Protein AF-A0A8S1V7B4-F1 (afdb_monomer_lite)

pLDDT: mean 82.55, std 15.65, range [43.16, 98.12]

Foldseek 3Di:
DDVVVVVVVVVVVVVVVVVVPDDDPVVVVVVVLCVVLVDDDPDPVLVVLLSVQLVVLVVVQVVVQVPPDPDGDDDDPCSSPDPVRCCVPPVVVVVVVVVVVVVVVVVVVVVVVVVVVVVLQQDWDQDPVRDTHGPPDDDPVVVVVVVVVD

Radius of gyration: 36.02 Å; chains: 1; boundi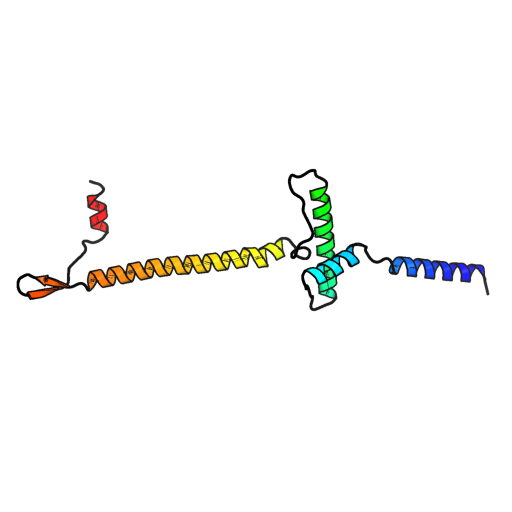ng box: 77×27×110 Å

Structure (mmCIF, N/CA/C/O backbone):
data_AF-A0A8S1V7B4-F1
#
_entry.id   AF-A0A8S1V7B4-F1
#
loop_
_atom_site.group_PDB
_atom_site.id
_atom_site.type_symbol
_atom_site.label_atom_id
_atom_site.label_alt_id
_atom_site.label_comp_id
_atom_site.label_asym_id
_atom_site.label_entity_id
_atom_site.label_seq_id
_atom_site.pdbx_PDB_ins_code
_atom_site.Cartn_x
_atom_site.Cartn_y
_atom_site.Cartn_z
_atom_site.occupancy
_atom_site.B_iso_or_equiv
_atom_site.auth_seq_id
_atom_site.auth_comp_id
_atom_site.auth_asym_id
_atom_site.auth_atom_id
_atom_site.pdbx_PDB_model_num
ATOM 1 N N . MET A 1 1 ? -21.877 12.103 51.004 1.00 59.62 1 MET A N 1
ATOM 2 C CA . MET A 1 1 ? -21.288 11.670 49.717 1.00 59.62 1 MET A CA 1
ATOM 3 C C . MET A 1 1 ? -22.420 11.271 48.774 1.00 59.62 1 MET A C 1
ATOM 5 O O . MET A 1 1 ? -23.244 10.448 49.157 1.00 59.62 1 MET A O 1
ATOM 9 N N . ASN A 1 2 ? -22.549 11.936 47.622 1.00 84.12 2 ASN A N 1
ATOM 10 C CA . ASN A 1 2 ? -23.764 11.900 46.801 1.00 84.12 2 ASN A CA 1
ATOM 11 C C . ASN A 1 2 ? -23.765 10.664 45.876 1.00 84.12 2 ASN A C 1
ATOM 13 O O . ASN A 1 2 ? -23.132 10.671 44.824 1.00 84.12 2 ASN A O 1
ATOM 17 N N . LYS A 1 3 ? -24.453 9.586 46.280 1.00 80.44 3 LYS A N 1
ATOM 18 C CA . LYS A 1 3 ? -24.568 8.316 45.529 1.00 80.44 3 LYS A CA 1
ATOM 19 C C . LYS A 1 3 ? -24.913 8.465 44.030 1.00 80.44 3 LYS A C 1
ATOM 21 O O . LYS A 1 3 ? -24.278 7.768 43.241 1.00 80.44 3 LYS A O 1
ATOM 26 N N . PRO A 1 4 ? -25.831 9.359 43.599 1.00 85.12 4 PRO A N 1
ATOM 27 C CA . PRO A 1 4 ? -26.127 9.520 42.170 1.00 85.12 4 PRO A CA 1
ATOM 28 C C . PRO A 1 4 ? -24.952 10.100 41.368 1.00 85.12 4 PRO A C 1
ATOM 30 O O . PRO A 1 4 ? -24.757 9.727 40.216 1.00 85.12 4 PRO A O 1
ATOM 33 N N . LEU A 1 5 ? -24.124 10.953 41.981 1.00 83.88 5 LEU A N 1
ATOM 34 C CA . LEU A 1 5 ? -22.945 11.532 41.327 1.00 83.88 5 LEU A CA 1
ATOM 35 C C . LEU A 1 5 ? -21.876 10.462 41.054 1.00 83.88 5 LEU A C 1
ATOM 37 O O . LEU A 1 5 ? -21.255 10.454 39.997 1.00 83.88 5 LEU A O 1
ATOM 41 N N . ILE A 1 6 ? -21.695 9.534 41.999 1.00 89.44 6 ILE A N 1
ATOM 42 C CA . ILE A 1 6 ? -20.749 8.419 41.859 1.00 89.44 6 ILE A CA 1
ATOM 43 C C . ILE A 1 6 ? -21.208 7.462 40.754 1.00 89.44 6 ILE A C 1
ATOM 45 O O . ILE A 1 6 ? -20.390 7.058 39.936 1.00 89.44 6 ILE A O 1
ATOM 49 N N . ALA A 1 7 ? -22.504 7.143 40.689 1.00 87.56 7 ALA A N 1
ATOM 50 C CA . ALA A 1 7 ? -23.054 6.281 39.641 1.00 87.56 7 ALA A CA 1
ATOM 51 C C . ALA A 1 7 ? -22.905 6.888 38.231 1.00 87.56 7 ALA A C 1
ATOM 53 O O . ALA A 1 7 ? -22.625 6.174 37.269 1.00 87.56 7 ALA A O 1
ATOM 54 N N . LEU A 1 8 ? -23.044 8.212 38.100 1.00 90.31 8 LEU A N 1
ATOM 55 C CA . LEU A 1 8 ? -22.810 8.904 36.832 1.00 90.31 8 LEU A CA 1
ATOM 56 C C . LEU A 1 8 ? -21.328 8.848 36.426 1.00 90.31 8 LEU A C 1
ATOM 58 O O . LEU A 1 8 ? -21.004 8.542 35.285 1.00 90.31 8 LEU A O 1
ATOM 62 N N . LEU A 1 9 ? -20.414 9.084 37.369 1.00 90.94 9 LEU A N 1
ATOM 63 C CA . LEU A 1 9 ? -18.975 9.012 37.105 1.00 90.94 9 LEU A CA 1
ATOM 64 C C . LEU A 1 9 ? -18.528 7.611 36.668 1.00 90.94 9 LEU A C 1
ATOM 66 O O . LEU A 1 9 ? -17.751 7.485 35.723 1.00 90.94 9 LEU A O 1
ATOM 70 N N . THR A 1 10 ? -19.026 6.554 37.313 1.00 91.56 10 THR A N 1
ATOM 71 C CA . THR A 1 10 ? -18.633 5.179 36.971 1.00 91.56 10 THR A CA 1
ATOM 72 C C . THR A 1 10 ? -19.195 4.720 35.631 1.00 91.56 10 THR A C 1
ATOM 74 O O . THR A 1 10 ? -18.497 4.023 34.894 1.00 91.56 10 THR A O 1
ATOM 77 N N . THR A 1 11 ? -20.421 5.122 35.288 1.00 89.25 11 THR A N 1
ATOM 78 C CA . THR A 1 11 ? -21.033 4.814 33.984 1.00 89.25 11 THR A CA 1
ATOM 79 C C . THR A 1 11 ? -20.339 5.550 32.843 1.00 89.25 11 THR A C 1
ATOM 81 O O . THR A 1 11 ? -20.038 4.928 31.827 1.00 89.25 11 THR A O 1
ATOM 84 N N . VAL A 1 12 ? -19.995 6.830 33.027 1.00 92.56 12 VAL A N 1
ATOM 85 C CA . VAL A 1 12 ? -19.219 7.598 32.040 1.00 92.56 12 VAL A CA 1
ATOM 86 C C . VAL A 1 12 ? -17.838 6.980 31.832 1.00 92.56 12 VAL A C 1
ATOM 88 O O . VAL A 1 12 ? -17.416 6.834 30.686 1.00 92.56 12 VAL A O 1
ATOM 91 N N . LEU A 1 13 ? -17.160 6.556 32.905 1.00 90.19 13 LEU A N 1
ATOM 92 C CA . LEU A 1 13 ? -15.849 5.907 32.818 1.00 90.19 13 LEU A CA 1
ATOM 93 C C . LEU A 1 13 ? -15.917 4.545 32.103 1.00 90.19 13 LEU A C 1
ATOM 95 O O . LEU A 1 13 ? -15.058 4.229 31.282 1.00 90.19 13 LEU A O 1
ATOM 99 N N . HIS A 1 14 ? -16.959 3.749 32.369 1.00 86.44 14 HIS A N 1
ATOM 100 C CA . HIS A 1 14 ? -17.190 2.484 31.665 1.00 86.44 14 HIS A CA 1
ATOM 101 C C . HIS A 1 14 ? -17.477 2.698 30.176 1.00 86.44 14 HIS A C 1
ATOM 103 O O . HIS A 1 14 ? -16.883 2.022 29.341 1.00 86.44 14 HIS A O 1
ATOM 109 N N . ALA A 1 15 ? -18.347 3.653 29.839 1.00 83.50 15 ALA A N 1
ATOM 110 C CA . ALA A 1 15 ? -18.701 3.958 28.454 1.00 83.50 15 ALA A CA 1
ATOM 111 C C . ALA A 1 15 ? -17.509 4.509 27.657 1.00 83.50 15 ALA A C 1
ATOM 113 O O . ALA A 1 15 ? -17.302 4.131 26.508 1.00 83.50 15 ALA A O 1
ATOM 114 N N . THR A 1 16 ? -16.682 5.363 28.269 1.00 77.19 16 THR A N 1
ATOM 115 C CA . THR A 1 16 ? -15.448 5.846 27.626 1.00 77.19 16 THR A CA 1
ATOM 116 C C . THR A 1 16 ? -14.436 4.724 27.434 1.00 77.19 16 THR A C 1
ATOM 118 O O . THR A 1 16 ? -13.833 4.640 26.370 1.00 77.19 16 THR A O 1
ATOM 121 N N . THR A 1 17 ? -14.292 3.816 28.401 1.00 79.19 17 THR A N 1
ATOM 122 C CA . THR A 1 17 ? -13.388 2.662 28.267 1.00 79.19 17 THR A CA 1
ATOM 123 C C . THR A 1 17 ? -13.855 1.702 27.169 1.00 79.19 17 THR A C 1
ATOM 125 O O . THR A 1 17 ? -13.030 1.225 26.394 1.00 79.19 17 THR A O 1
ATOM 128 N N . SER A 1 18 ? -15.164 1.450 27.043 1.00 78.38 18 SER A N 1
ATOM 129 C CA . SER A 1 18 ? -15.684 0.594 25.968 1.00 78.38 18 SER A CA 1
ATOM 130 C C . SER A 1 18 ? -15.562 1.249 24.591 1.00 78.38 18 SER A C 1
ATOM 132 O O . SER A 1 18 ? -15.284 0.556 23.621 1.00 78.38 18 SER A O 1
ATOM 134 N N . TYR A 1 19 ? -15.738 2.572 24.504 1.00 73.50 19 TYR A N 1
ATOM 135 C CA . TYR A 1 19 ? -15.559 3.326 23.262 1.00 73.50 19 TYR A CA 1
ATOM 136 C C . TYR A 1 19 ? -14.097 3.328 22.796 1.00 73.50 19 TYR A C 1
ATOM 138 O O . TYR A 1 19 ? -13.820 3.107 21.623 1.00 73.50 19 TYR A O 1
ATOM 146 N N . LEU A 1 20 ? -13.148 3.516 23.719 1.00 72.38 20 LEU A N 1
ATOM 147 C CA . LEU A 1 20 ? -11.713 3.479 23.412 1.00 72.38 20 LEU A CA 1
ATOM 148 C C . LEU A 1 20 ? -11.195 2.066 23.097 1.00 72.38 20 LEU A C 1
ATOM 150 O O . LEU A 1 20 ? -10.149 1.932 22.472 1.00 72.38 20 LEU A O 1
ATOM 154 N N . GLY A 1 21 ? -11.905 1.024 23.535 1.00 66.44 21 GLY A N 1
ATOM 155 C CA . GLY A 1 21 ? -11.552 -0.377 23.294 1.00 66.44 21 GLY A CA 1
ATOM 156 C C . GLY A 1 21 ? -12.142 -0.977 22.016 1.00 66.44 21 GLY A C 1
ATOM 157 O O . GLY A 1 21 ? -11.930 -2.162 21.764 1.00 66.44 21 GLY A O 1
ATOM 158 N N . GLN A 1 22 ? -12.905 -0.212 21.228 1.00 70.06 22 GLN A N 1
ATOM 159 C CA . GLN A 1 22 ? -13.460 -0.711 19.975 1.00 70.06 22 GLN A CA 1
ATOM 160 C C . GLN A 1 22 ? -12.360 -0.744 18.908 1.00 70.06 22 GLN A C 1
ATOM 162 O O . GLN A 1 22 ? -12.079 0.258 18.255 1.00 70.06 22 GLN A O 1
ATOM 167 N N . GLU A 1 23 ? -11.718 -1.902 18.748 1.00 72.62 23 GLU A N 1
ATOM 168 C CA . GLU A 1 23 ? -10.786 -2.109 17.643 1.00 72.62 23 GLU A CA 1
ATOM 169 C C . GLU A 1 23 ? -11.534 -2.088 16.306 1.00 72.62 23 GLU A C 1
ATOM 171 O O . GLU A 1 23 ? -12.608 -2.680 16.156 1.00 72.62 23 GLU A O 1
ATOM 176 N N . ASP A 1 24 ? -10.955 -1.390 15.328 1.00 86.75 24 ASP A N 1
ATOM 177 C CA . ASP A 1 24 ? -11.445 -1.388 13.955 1.00 86.75 24 ASP A CA 1
ATOM 178 C C . ASP A 1 24 ? -11.462 -2.841 13.438 1.00 86.75 24 ASP A C 1
ATOM 180 O O . ASP A 1 24 ? -10.427 -3.509 13.493 1.00 86.75 24 ASP A O 1
ATOM 184 N N . PRO A 1 25 ? -12.590 -3.367 12.927 1.00 87.69 25 PRO A N 1
ATOM 185 C CA . PRO A 1 25 ? -12.655 -4.738 12.420 1.00 87.69 25 PRO A CA 1
ATOM 186 C C . PRO A 1 25 ? -11.643 -5.012 11.294 1.00 87.69 25 PRO A C 1
ATOM 188 O O . PRO A 1 25 ? -11.209 -6.152 11.113 1.00 87.69 25 PRO A O 1
ATOM 191 N N . LEU A 1 26 ? -11.209 -3.981 10.558 1.00 94.62 26 LEU A N 1
ATOM 192 C CA . LEU A 1 26 ? -10.158 -4.108 9.549 1.00 94.62 26 LEU A CA 1
ATOM 193 C C . LEU A 1 26 ? -8.768 -4.296 10.164 1.00 94.62 26 LEU A C 1
ATOM 195 O O . LEU A 1 26 ? -7.871 -4.776 9.472 1.00 94.62 26 LEU A O 1
ATOM 199 N N . ARG A 1 27 ? -8.569 -3.985 11.453 1.00 95.44 27 ARG A N 1
ATOM 200 C CA . ARG A 1 27 ? -7.294 -4.197 12.155 1.00 95.44 27 ARG A CA 1
ATOM 201 C C . ARG A 1 27 ? -6.934 -5.675 12.188 1.00 95.44 27 ARG A C 1
ATOM 203 O O . ARG A 1 27 ? -5.789 -6.005 11.888 1.00 95.44 27 ARG A O 1
ATOM 210 N N . THR A 1 28 ? -7.889 -6.558 12.489 1.00 94.88 28 THR A N 1
ATOM 211 C CA . THR A 1 28 ? -7.672 -8.014 12.483 1.00 94.88 28 THR A CA 1
ATOM 212 C C . THR A 1 28 ? -7.279 -8.497 11.090 1.00 94.88 28 THR A C 1
ATOM 214 O O . THR A 1 28 ? -6.247 -9.148 10.934 1.00 94.88 28 THR A O 1
ATOM 217 N N . LEU A 1 29 ? -8.028 -8.084 10.064 1.00 95.94 29 LEU A N 1
ATOM 218 C CA . LEU A 1 29 ? -7.752 -8.437 8.671 1.00 95.94 29 LEU A CA 1
ATOM 219 C C . LEU A 1 29 ? -6.380 -7.929 8.202 1.00 95.94 29 LEU A C 1
ATOM 221 O O . LEU A 1 29 ? -5.664 -8.617 7.478 1.00 95.94 29 LEU A O 1
ATOM 225 N N . TYR A 1 30 ? -5.985 -6.739 8.649 1.00 97.50 30 TYR A N 1
ATOM 226 C CA . TYR A 1 30 ? -4.669 -6.178 8.376 1.00 97.50 30 TYR A CA 1
ATOM 227 C C . TYR A 1 30 ? -3.544 -6.974 9.059 1.00 97.50 30 TYR A C 1
ATOM 229 O O . TYR A 1 30 ? -2.499 -7.201 8.451 1.00 97.50 30 TYR A O 1
ATOM 237 N N . GLN A 1 31 ? -3.742 -7.464 10.289 1.00 96.62 31 GLN A N 1
ATOM 238 C CA . GLN A 1 31 ? -2.755 -8.335 10.944 1.00 96.62 31 GLN A CA 1
ATOM 239 C C . GLN A 1 31 ? -2.620 -9.687 10.233 1.00 96.62 31 GLN A C 1
ATOM 241 O O . GLN A 1 31 ? -1.500 -10.146 10.004 1.00 96.62 31 GLN A O 1
ATOM 246 N N . GLU A 1 32 ? -3.735 -10.299 9.829 1.00 96.31 32 GLU A N 1
ATOM 247 C CA . GLU A 1 32 ? -3.733 -11.526 9.022 1.00 96.31 32 GLU A CA 1
ATOM 248 C C . GLU A 1 32 ? -3.015 -11.311 7.685 1.00 96.31 32 GLU A C 1
ATOM 250 O O . GLU A 1 32 ? -2.196 -12.130 7.265 1.00 96.31 32 GLU A O 1
ATOM 255 N N . TRP A 1 33 ? -3.266 -10.170 7.037 1.00 97.75 33 TRP A N 1
ATOM 256 C CA . TRP A 1 33 ? -2.571 -9.765 5.822 1.00 97.75 33 TRP A CA 1
ATOM 257 C C . TRP A 1 33 ? -1.056 -9.651 6.037 1.00 97.75 33 TRP A C 1
ATOM 259 O O . TRP A 1 33 ? -0.287 -10.234 5.269 1.00 97.75 33 TRP A O 1
ATOM 269 N N . LYS A 1 34 ? -0.616 -8.973 7.107 1.00 97.81 34 LYS A N 1
ATOM 270 C CA . LYS A 1 34 ? 0.812 -8.849 7.440 1.00 97.81 34 LYS A CA 1
ATOM 271 C C . LYS A 1 34 ? 1.464 -10.206 7.660 1.00 97.81 34 LYS A C 1
ATOM 273 O O . LYS A 1 34 ? 2.586 -10.411 7.210 1.00 97.81 34 LYS A O 1
ATOM 278 N N . GLN A 1 35 ? 0.774 -11.130 8.329 1.00 97.25 35 GLN A N 1
ATOM 279 C CA . GLN A 1 35 ? 1.266 -12.494 8.515 1.00 97.25 35 GLN A CA 1
ATOM 280 C C . GLN A 1 35 ? 1.379 -13.232 7.179 1.00 97.25 35 GLN A C 1
ATOM 282 O O . GLN A 1 35 ? 2.418 -13.820 6.895 1.00 97.25 35 GLN A O 1
ATOM 287 N N . LYS A 1 36 ? 0.343 -13.154 6.337 1.00 97.81 36 LYS A N 1
ATOM 288 C CA . LYS A 1 36 ? 0.290 -13.834 5.037 1.00 97.81 36 LYS A CA 1
ATOM 289 C C . LYS A 1 36 ? 1.396 -13.393 4.075 1.00 97.81 36 LYS A C 1
ATOM 291 O O . LYS A 1 36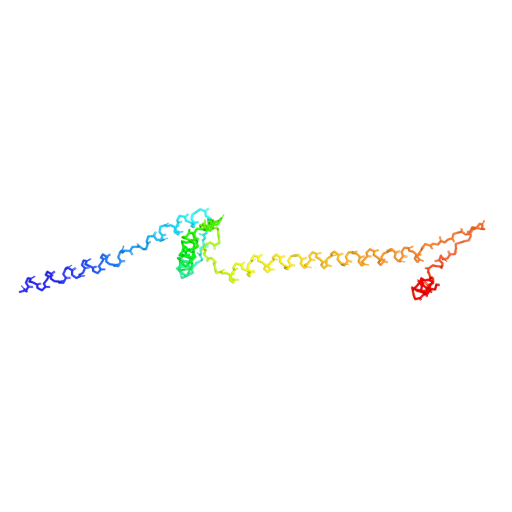 ? 1.919 -14.230 3.347 1.00 97.81 36 LYS A O 1
ATOM 296 N N . TYR A 1 37 ? 1.722 -12.102 4.047 1.00 97.00 37 TYR A N 1
ATOM 297 C CA . TYR A 1 37 ? 2.744 -11.532 3.156 1.00 97.00 37 TYR A CA 1
ATOM 298 C C . TYR A 1 37 ? 4.049 -11.187 3.885 1.00 97.00 37 TYR A C 1
ATOM 300 O O . TYR A 1 37 ? 4.849 -10.410 3.372 1.00 97.00 37 TYR A O 1
ATOM 308 N N . GLU A 1 38 ? 4.238 -11.719 5.098 1.00 96.81 38 GLU A N 1
ATOM 309 C CA . GLU A 1 38 ? 5.431 -11.534 5.939 1.00 96.81 38 GLU A CA 1
ATOM 310 C C . GLU A 1 38 ? 5.876 -10.066 6.089 1.00 96.81 38 GLU A C 1
ATOM 312 O O . GLU A 1 38 ? 7.059 -9.747 6.227 1.00 96.81 38 GLU A O 1
ATOM 317 N N . THR A 1 39 ? 4.914 -9.144 6.076 1.00 94.81 39 THR A N 1
ATOM 318 C CA . THR A 1 39 ? 5.180 -7.707 6.030 1.00 94.81 39 THR A CA 1
ATOM 319 C C . THR A 1 39 ? 5.510 -7.162 7.416 1.00 94.81 39 THR A C 1
ATOM 321 O O . THR A 1 39 ? 4.777 -7.367 8.389 1.00 94.81 39 THR A O 1
ATOM 324 N N . ARG A 1 40 ? 6.618 -6.419 7.506 1.00 94.25 40 ARG A N 1
ATOM 325 C CA . ARG A 1 40 ? 7.109 -5.793 8.739 1.00 94.25 40 ARG A CA 1
ATOM 326 C C . ARG A 1 40 ? 7.483 -4.341 8.467 1.00 94.25 40 ARG A C 1
ATOM 328 O O . ARG A 1 40 ? 8.203 -4.067 7.514 1.00 94.25 40 ARG A O 1
ATOM 335 N N . TYR A 1 41 ? 7.027 -3.445 9.336 1.00 94.38 41 TYR A N 1
ATOM 336 C CA . TYR A 1 41 ? 7.371 -2.025 9.303 1.00 94.38 41 TYR A CA 1
ATOM 337 C C . TYR A 1 41 ? 8.325 -1.691 10.439 1.00 94.38 41 TYR A C 1
ATOM 339 O O . TYR A 1 41 ? 8.305 -2.339 11.489 1.00 94.38 41 TYR A O 1
ATOM 347 N N . THR A 1 42 ? 9.177 -0.694 10.215 1.00 92.81 42 THR A N 1
ATOM 348 C CA . THR A 1 42 ? 10.281 -0.391 11.139 1.00 92.81 42 THR A CA 1
ATOM 349 C C . THR A 1 42 ? 9.793 0.394 12.350 1.00 92.81 42 THR A C 1
ATOM 351 O O . THR A 1 42 ? 10.361 0.292 13.436 1.00 92.81 42 THR A O 1
ATOM 354 N N . SER A 1 43 ? 8.724 1.172 12.178 1.00 96.31 43 SER A N 1
ATOM 355 C CA . SER A 1 43 ? 8.146 1.994 13.235 1.00 96.31 43 SER A CA 1
ATOM 356 C C . SER A 1 43 ? 6.646 1.767 13.365 1.00 96.31 43 SER A C 1
ATOM 358 O O . SER A 1 43 ? 5.961 1.458 12.392 1.00 96.31 43 SER A O 1
ATOM 360 N N . GLN A 1 44 ? 6.124 1.977 14.573 1.00 94.69 44 GLN A N 1
ATOM 361 C CA . GLN A 1 44 ? 4.681 1.966 14.813 1.00 94.69 44 GLN A CA 1
ATOM 362 C C . GLN A 1 44 ? 3.968 3.078 14.030 1.00 94.69 44 GLN A C 1
ATOM 364 O O . GLN A 1 44 ? 2.860 2.870 13.554 1.00 94.69 44 GLN A O 1
ATOM 369 N N . PHE A 1 45 ? 4.614 4.235 13.858 1.00 95.19 45 PHE A N 1
ATOM 370 C CA . PHE A 1 45 ? 4.075 5.332 13.054 1.00 95.19 45 PHE A CA 1
ATOM 371 C C . PHE A 1 45 ? 3.865 4.914 11.592 1.00 95.19 45 PHE A C 1
ATOM 373 O O . PHE A 1 45 ? 2.811 5.167 11.018 1.00 95.19 45 PHE A O 1
ATOM 380 N N . GLU A 1 46 ? 4.847 4.224 11.010 1.00 96.06 46 GLU A N 1
ATOM 381 C CA . GLU A 1 46 ? 4.722 3.655 9.670 1.00 96.06 46 GLU A CA 1
ATOM 382 C C . GLU A 1 46 ? 3.646 2.561 9.619 1.00 96.06 46 GLU A C 1
ATOM 384 O O . GLU A 1 46 ? 2.847 2.565 8.690 1.00 96.06 46 GLU A O 1
ATOM 389 N N . ASP A 1 47 ? 3.574 1.663 10.612 1.00 96.62 47 ASP A N 1
ATOM 390 C CA . ASP A 1 47 ? 2.535 0.617 10.656 1.00 96.62 47 ASP A CA 1
ATOM 391 C C . ASP A 1 47 ? 1.120 1.203 10.639 1.00 96.62 47 ASP A C 1
ATOM 393 O O . ASP A 1 47 ? 0.257 0.681 9.931 1.00 96.62 47 ASP A O 1
ATOM 397 N N . GLU A 1 48 ? 0.900 2.286 11.388 1.00 96.69 48 GLU A N 1
ATOM 398 C CA . GLU A 1 48 ? -0.392 2.967 11.473 1.00 96.69 48 GLU A CA 1
ATOM 399 C C . GLU A 1 48 ? -0.719 3.714 10.175 1.00 96.69 48 GLU A C 1
ATOM 401 O O . GLU A 1 48 ? -1.816 3.588 9.637 1.00 96.69 48 GLU A O 1
ATOM 406 N N . TYR A 1 49 ? 0.259 4.416 9.595 1.00 97.44 49 TYR A N 1
ATOM 407 C CA . TYR A 1 49 ? 0.106 5.032 8.275 1.00 97.44 49 TYR A CA 1
ATOM 408 C C . TYR A 1 49 ? -0.263 3.996 7.197 1.00 97.44 49 TYR A C 1
ATOM 410 O O . TYR A 1 49 ? -1.167 4.209 6.388 1.00 97.44 49 TYR A O 1
ATOM 418 N N . ARG A 1 50 ? 0.396 2.834 7.216 1.00 98.12 50 ARG A N 1
ATOM 419 C CA . ARG A 1 50 ? 0.135 1.722 6.290 1.00 98.12 50 ARG A CA 1
ATOM 420 C C . ARG A 1 50 ? -1.225 1.077 6.533 1.00 98.12 50 ARG A C 1
ATOM 422 O O . ARG A 1 50 ? -1.855 0.630 5.575 1.00 98.12 50 ARG A O 1
ATOM 429 N N . PHE A 1 51 ? -1.705 1.075 7.776 1.00 97.62 51 PHE A N 1
ATOM 430 C CA . PHE A 1 51 ? -3.063 0.651 8.099 1.00 97.62 51 PHE A CA 1
ATOM 431 C C . PHE A 1 51 ? -4.116 1.592 7.501 1.00 97.62 51 PHE A C 1
ATOM 433 O O . PHE A 1 51 ? -5.107 1.121 6.945 1.00 97.62 51 PHE A O 1
ATOM 440 N N . GLU A 1 52 ? -3.896 2.908 7.532 1.00 97.69 52 GLU A N 1
ATOM 441 C CA . GLU A 1 52 ? -4.806 3.864 6.887 1.00 97.69 52 GLU A CA 1
ATOM 442 C C . GLU A 1 52 ? -4.900 3.639 5.372 1.00 97.69 52 GLU A C 1
ATOM 444 O O . GLU A 1 52 ? -6.006 3.577 4.828 1.00 97.69 52 GLU A O 1
ATOM 449 N N . ILE A 1 53 ? -3.768 3.412 4.698 1.00 98.12 53 ILE A N 1
ATOM 450 C CA . ILE A 1 53 ? -3.759 3.055 3.268 1.00 98.12 53 ILE A CA 1
ATOM 451 C C . ILE A 1 53 ? -4.501 1.735 3.035 1.00 98.12 53 ILE A C 1
ATOM 453 O O . ILE A 1 53 ? -5.318 1.633 2.120 1.00 98.12 53 ILE A O 1
ATOM 457 N N . PHE A 1 54 ? -4.276 0.731 3.887 1.00 98.00 54 PHE A N 1
ATOM 458 C CA . PHE A 1 54 ? -4.973 -0.550 3.800 1.00 98.00 54 PHE A CA 1
ATOM 459 C C . PHE A 1 54 ? -6.496 -0.391 3.849 1.00 98.00 54 PHE A C 1
ATOM 461 O O . PHE A 1 54 ? -7.203 -1.008 3.051 1.00 98.00 54 PHE A O 1
ATOM 468 N N . LYS A 1 55 ? -7.011 0.467 4.739 1.00 97.50 55 LYS A N 1
ATOM 469 C CA . LYS A 1 55 ? -8.449 0.766 4.821 1.00 97.50 55 LYS A CA 1
ATOM 470 C C . LYS A 1 55 ? -8.965 1.447 3.557 1.00 97.50 55 LYS A C 1
ATOM 472 O O . LYS A 1 55 ? -10.018 1.063 3.051 1.00 97.50 55 LYS A O 1
ATOM 477 N N . GLN A 1 56 ? -8.229 2.427 3.034 1.00 97.50 56 GLN A N 1
ATOM 478 C CA . GLN A 1 56 ? -8.592 3.117 1.792 1.00 97.50 56 GLN A CA 1
ATOM 479 C C . GLN A 1 56 ? -8.675 2.136 0.617 1.00 97.50 56 GLN A C 1
ATOM 481 O O . GLN A 1 56 ? -9.697 2.080 -0.069 1.00 97.50 56 GLN A O 1
ATOM 486 N N . ASN A 1 57 ? -7.658 1.289 0.461 1.00 97.88 57 ASN A N 1
ATOM 487 C CA . ASN A 1 57 ? -7.615 0.257 -0.571 1.00 97.88 57 ASN A CA 1
ATOM 488 C C . ASN A 1 57 ? -8.738 -0.772 -0.404 1.00 97.88 57 ASN A C 1
ATOM 490 O O . ASN A 1 57 ? -9.416 -1.107 -1.374 1.00 97.88 57 ASN A O 1
ATOM 494 N N . TYR A 1 58 ? -8.996 -1.237 0.821 1.00 96.62 58 TYR A N 1
ATOM 495 C CA . TYR A 1 58 ? -10.095 -2.162 1.093 1.00 96.62 58 TYR A CA 1
ATOM 496 C C . TYR A 1 58 ? -11.449 -1.575 0.684 1.00 96.62 58 TYR A C 1
ATOM 498 O O . TYR A 1 58 ? -12.223 -2.240 -0.006 1.00 96.62 58 TYR A O 1
ATOM 506 N N . ASN A 1 59 ? -11.719 -0.322 1.057 1.00 95.69 59 ASN A N 1
ATOM 507 C CA . ASN A 1 59 ? -12.958 0.367 0.703 1.00 95.69 59 ASN A CA 1
ATOM 508 C C . ASN A 1 59 ? -13.106 0.519 -0.813 1.00 95.69 59 ASN A C 1
ATOM 510 O O . ASN A 1 59 ? -14.173 0.222 -1.350 1.00 95.69 59 ASN A O 1
ATOM 514 N N . TYR A 1 60 ? -12.027 0.889 -1.507 1.00 95.56 60 TYR A N 1
ATOM 515 C CA . TYR A 1 60 ? -12.003 0.939 -2.967 1.00 95.56 60 TYR A CA 1
ATOM 516 C C . TYR A 1 60 ? -12.327 -0.428 -3.593 1.00 95.56 60 TYR A C 1
ATOM 518 O O . TYR A 1 60 ? -13.133 -0.514 -4.519 1.00 95.56 60 TYR A O 1
ATOM 526 N N . TYR A 1 61 ? -11.780 -1.523 -3.054 1.00 95.06 61 TYR A N 1
ATOM 527 C CA . TYR A 1 61 ? -12.089 -2.869 -3.544 1.00 95.06 61 TYR A CA 1
ATOM 528 C C . TYR A 1 61 ? -13.568 -3.217 -3.366 1.00 95.06 61 TYR A C 1
ATOM 530 O O . TYR A 1 61 ? -14.178 -3.753 -4.291 1.00 95.06 61 TYR A O 1
ATOM 538 N N . GLN A 1 62 ? -14.158 -2.897 -2.209 1.00 95.06 62 GLN A N 1
ATOM 539 C CA . GLN A 1 62 ? -15.587 -3.120 -1.967 1.00 95.06 62 GLN A CA 1
ATOM 540 C C . GLN A 1 62 ? -16.453 -2.302 -2.926 1.00 95.06 62 GLN A C 1
ATOM 542 O O . GLN A 1 62 ? -17.404 -2.829 -3.504 1.00 95.06 62 GLN A O 1
ATOM 547 N N . GLU A 1 63 ? -16.099 -1.034 -3.139 1.00 94.94 63 GLU A N 1
ATOM 548 C CA . GLU A 1 63 ? -16.806 -0.159 -4.065 1.00 94.94 63 GLU A CA 1
ATOM 549 C C . GLU A 1 63 ? -16.773 -0.716 -5.491 1.00 94.94 63 GLU A C 1
ATOM 551 O O . GLU A 1 63 ? -17.824 -0.857 -6.115 1.00 94.94 63 GLU A O 1
ATOM 556 N N . VAL A 1 64 ? -15.598 -1.095 -6.001 1.00 94.00 64 VAL A N 1
ATOM 557 C CA . VAL A 1 64 ? -15.461 -1.660 -7.352 1.00 94.00 64 VAL A CA 1
ATOM 558 C C . VAL A 1 64 ? -16.226 -2.976 -7.474 1.00 94.00 64 VAL A C 1
ATOM 560 O O . VAL A 1 64 ? -16.997 -3.147 -8.417 1.00 94.00 64 VAL A O 1
ATOM 563 N N . ASN A 1 65 ? -16.094 -3.873 -6.495 1.00 95.06 65 ASN A N 1
ATOM 564 C CA . ASN A 1 65 ? -16.774 -5.169 -6.507 1.00 95.06 65 ASN A CA 1
ATOM 565 C C . ASN A 1 65 ? -18.302 -5.046 -6.438 1.00 95.06 65 ASN A C 1
ATOM 567 O O . ASN A 1 65 ? -19.010 -5.925 -6.931 1.00 95.06 65 ASN A O 1
ATOM 571 N N . SER A 1 66 ? -18.827 -3.956 -5.871 1.00 95.44 66 SER A N 1
ATOM 572 C CA . SER A 1 66 ? -20.271 -3.697 -5.835 1.00 95.44 66 SER A CA 1
ATOM 573 C C . SER A 1 66 ? -20.867 -3.356 -7.209 1.00 95.44 66 SER A C 1
ATOM 575 O O . SER A 1 66 ? -22.071 -3.511 -7.413 1.00 95.44 66 SER A O 1
ATOM 577 N N . ARG A 1 67 ? -20.043 -2.933 -8.181 1.00 92.75 67 ARG A N 1
ATOM 578 C CA . ARG A 1 67 ? -20.488 -2.386 -9.477 1.00 92.75 67 ARG A CA 1
ATOM 579 C C . ARG A 1 67 ? -20.779 -3.435 -10.567 1.00 92.75 67 ARG A C 1
ATOM 581 O O . ARG A 1 67 ? -20.843 -3.067 -11.733 1.00 92.75 67 ARG A O 1
ATOM 588 N N . GLN A 1 68 ? -20.979 -4.715 -10.228 1.00 78.44 68 GLN A N 1
ATOM 589 C CA . GLN A 1 68 ? -21.189 -5.812 -11.202 1.00 78.44 68 GLN A CA 1
ATOM 590 C C . GLN A 1 68 ? -20.177 -5.782 -12.370 1.00 78.44 68 GLN A C 1
ATOM 592 O O . GLN A 1 68 ? -20.538 -5.793 -13.547 1.00 78.44 68 GLN A O 1
ATOM 597 N N . SER A 1 69 ? -18.887 -5.723 -12.043 1.00 82.06 69 SER A N 1
ATOM 598 C CA . SER A 1 69 ?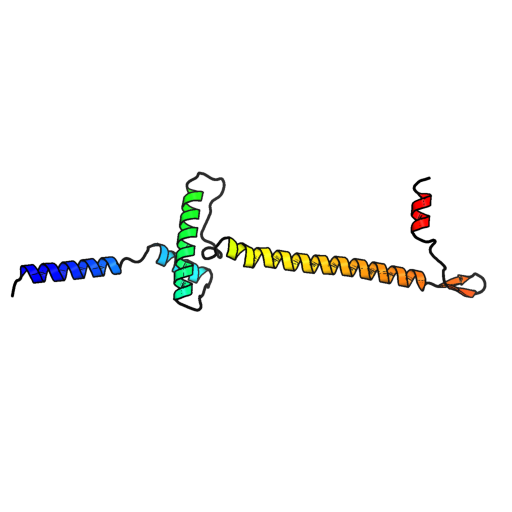 -17.794 -5.817 -13.013 1.00 82.06 69 SER A CA 1
ATOM 599 C C . SER A 1 69 ? -17.511 -7.267 -13.428 1.00 82.06 69 SER A C 1
ATOM 601 O O . SER A 1 69 ? -17.846 -8.225 -12.734 1.00 82.06 69 SER A O 1
ATOM 603 N N . ASN A 1 70 ? -16.827 -7.441 -14.560 1.00 92.56 70 ASN A N 1
ATOM 604 C CA . ASN A 1 70 ? -16.314 -8.731 -15.042 1.00 92.56 70 ASN A CA 1
ATOM 605 C C . ASN A 1 70 ? -15.060 -9.221 -14.288 1.00 92.56 70 ASN A C 1
ATOM 607 O O . ASN A 1 70 ? -14.497 -10.257 -14.637 1.00 92.56 70 ASN A O 1
ATOM 611 N N . TYR A 1 71 ? -14.608 -8.476 -13.282 1.00 92.12 71 TYR A N 1
ATOM 612 C CA . TYR A 1 71 ? -13.496 -8.826 -12.407 1.00 92.12 71 TYR A CA 1
ATOM 613 C C . TYR A 1 71 ? -13.801 -8.397 -10.974 1.00 92.12 71 TYR A C 1
ATOM 615 O O . TYR A 1 71 ? -14.626 -7.511 -10.746 1.00 92.12 71 TYR A O 1
ATOM 623 N N . THR A 1 72 ? -13.096 -9.001 -10.021 1.00 93.31 72 THR A N 1
ATOM 624 C CA . THR A 1 72 ? -13.155 -8.632 -8.606 1.00 93.31 72 THR A CA 1
ATOM 625 C C . THR A 1 72 ? -11.776 -8.246 -8.103 1.00 93.31 72 THR A C 1
ATOM 627 O O . THR A 1 72 ? -10.795 -8.941 -8.374 1.00 93.31 72 THR A O 1
ATOM 630 N N . LEU A 1 73 ? -11.706 -7.169 -7.333 1.00 94.19 73 LEU A N 1
ATOM 631 C CA . LEU A 1 73 ? -10.528 -6.788 -6.575 1.00 94.19 73 LEU A CA 1
ATOM 632 C C . LEU A 1 73 ? -10.490 -7.545 -5.249 1.00 94.19 73 LEU A C 1
ATOM 634 O O . LEU A 1 73 ? -11.520 -7.847 -4.646 1.00 94.19 73 LEU A O 1
ATOM 638 N N . GLY A 1 74 ? -9.284 -7.855 -4.793 1.00 93.38 74 GLY A N 1
ATOM 639 C CA . GLY A 1 74 ? -9.064 -8.572 -3.549 1.00 93.38 74 GLY A CA 1
ATOM 640 C C . GLY A 1 74 ? -7.766 -8.140 -2.892 1.00 93.38 74 GLY A C 1
ATOM 641 O O . GLY A 1 74 ? -6.856 -7.622 -3.543 1.00 93.38 74 GLY A O 1
ATOM 642 N N . ILE A 1 75 ? -7.688 -8.390 -1.588 1.00 95.75 75 ILE A N 1
ATOM 643 C CA . ILE A 1 75 ? -6.509 -8.083 -0.787 1.00 95.75 75 ILE A CA 1
ATOM 644 C C . ILE A 1 75 ? -5.313 -8.897 -1.301 1.00 95.75 75 ILE A C 1
ATOM 646 O O . ILE A 1 75 ? -5.305 -10.132 -1.269 1.00 95.75 75 ILE A O 1
ATOM 650 N N . ASN A 1 76 ? -4.270 -8.190 -1.726 1.00 95.62 76 ASN A N 1
ATOM 651 C CA . ASN A 1 76 ? -3.038 -8.753 -2.273 1.00 95.62 76 ASN A CA 1
ATOM 652 C C . ASN A 1 76 ? -1.800 -8.136 -1.590 1.00 95.62 76 ASN A C 1
ATOM 654 O O . ASN A 1 76 ? -1.940 -7.319 -0.684 1.00 95.62 76 ASN A O 1
ATOM 658 N N . GLN A 1 77 ? -0.589 -8.518 -1.999 1.00 95.62 77 GLN A N 1
ATOM 659 C CA . GLN A 1 77 ? 0.671 -8.030 -1.408 1.00 95.62 77 GLN A CA 1
ATOM 660 C C . GLN A 1 77 ? 0.912 -6.510 -1.520 1.00 95.62 77 GLN A C 1
ATOM 662 O O . GLN A 1 77 ? 1.817 -5.989 -0.879 1.00 95.62 77 GLN A O 1
ATOM 667 N N . PHE A 1 78 ? 0.115 -5.796 -2.316 1.00 95.88 78 PHE A N 1
ATOM 668 C CA . PHE A 1 78 ? 0.195 -4.349 -2.520 1.00 95.88 78 PHE A CA 1
ATOM 669 C C . PHE A 1 78 ? -0.868 -3.577 -1.727 1.00 95.88 78 PHE A C 1
ATOM 671 O O . PHE A 1 78 ? -0.991 -2.371 -1.894 1.00 95.88 78 PHE A O 1
ATOM 678 N N . ALA A 1 79 ? -1.633 -4.245 -0.855 1.00 96.69 79 ALA A N 1
ATOM 679 C CA . ALA A 1 79 ? -2.777 -3.645 -0.165 1.00 96.69 79 ALA A CA 1
ATOM 680 C C . ALA A 1 79 ? -2.432 -2.434 0.724 1.00 96.69 79 ALA A C 1
ATOM 682 O O . ALA A 1 79 ? -3.339 -1.710 1.115 1.00 96.69 79 ALA A O 1
ATOM 683 N N . THR A 1 80 ? -1.158 -2.189 1.034 1.00 97.25 80 THR A N 1
ATOM 684 C CA . THR A 1 80 ? -0.684 -1.052 1.847 1.00 97.25 80 THR A CA 1
ATOM 685 C C . THR A 1 80 ? 0.090 0.003 1.061 1.00 97.25 80 THR A C 1
ATOM 687 O O . THR A 1 80 ? 0.698 0.889 1.669 1.00 97.25 80 THR A O 1
ATOM 690 N N . LEU A 1 81 ? 0.114 -0.106 -0.267 1.00 96.69 81 LEU A N 1
ATOM 691 C CA . LEU A 1 81 ? 0.749 0.869 -1.146 1.00 96.69 81 LEU A CA 1
ATOM 692 C C . LEU A 1 81 ? -0.301 1.825 -1.702 1.00 96.69 81 LEU A C 1
ATOM 694 O O . LEU A 1 81 ? -1.426 1.408 -1.992 1.00 96.69 81 LEU A O 1
ATOM 698 N N . THR A 1 82 ? 0.080 3.088 -1.862 1.00 96.25 82 THR A N 1
ATOM 699 C CA . THR A 1 82 ? -0.658 4.001 -2.741 1.00 96.25 82 THR A CA 1
ATOM 700 C C . THR A 1 82 ? -0.356 3.678 -4.204 1.00 96.25 82 THR A C 1
ATOM 702 O O . THR A 1 82 ? 0.609 2.965 -4.507 1.00 96.25 82 THR A O 1
ATOM 705 N N . ASP A 1 83 ? -1.153 4.221 -5.123 1.00 92.69 83 ASP A N 1
ATOM 706 C CA . ASP A 1 83 ? -0.906 4.064 -6.557 1.00 92.69 83 ASP A CA 1
ATOM 707 C C . ASP A 1 83 ? 0.478 4.621 -6.935 1.00 92.69 83 ASP A C 1
ATOM 709 O O . ASP A 1 83 ? 1.261 3.942 -7.595 1.00 92.69 83 ASP A O 1
ATOM 713 N N . GLU A 1 84 ? 0.858 5.795 -6.423 1.00 92.88 84 GLU A N 1
ATOM 714 C CA . GLU A 1 84 ? 2.163 6.411 -6.697 1.00 92.88 84 GLU A CA 1
ATOM 715 C C . GLU A 1 84 ? 3.333 5.583 -6.144 1.00 92.88 84 GLU A C 1
ATOM 717 O O . GLU A 1 84 ? 4.395 5.465 -6.767 1.00 92.88 84 GLU A O 1
ATOM 722 N N . GLU A 1 85 ? 3.164 4.982 -4.965 1.00 92.62 85 GLU A N 1
ATOM 723 C CA . GLU A 1 85 ? 4.159 4.074 -4.395 1.00 92.62 85 GLU A CA 1
ATOM 724 C C . GLU A 1 85 ? 4.280 2.792 -5.223 1.00 92.62 85 GLU A C 1
ATOM 726 O O . GLU A 1 85 ? 5.391 2.337 -5.506 1.00 92.62 85 GLU A O 1
ATOM 731 N N . PHE A 1 86 ? 3.154 2.223 -5.659 1.00 92.12 86 PHE A N 1
ATOM 732 C CA . PHE A 1 86 ? 3.153 1.057 -6.532 1.00 92.12 86 PHE A CA 1
ATOM 733 C C . PHE A 1 86 ? 3.871 1.354 -7.856 1.00 92.12 86 PHE A C 1
ATOM 735 O O . PHE A 1 86 ? 4.756 0.596 -8.269 1.00 92.12 86 PHE A O 1
ATOM 742 N N . GLU A 1 87 ? 3.554 2.482 -8.494 1.00 90.12 87 GLU A N 1
ATOM 743 C CA . GLU A 1 87 ? 4.192 2.914 -9.736 1.00 90.12 87 GLU A CA 1
ATOM 744 C C . GLU A 1 87 ? 5.698 3.141 -9.558 1.00 90.12 87 GLU A C 1
ATOM 746 O O . GLU A 1 87 ? 6.508 2.648 -10.351 1.00 90.12 87 GLU A O 1
ATOM 751 N N . SER A 1 88 ? 6.099 3.849 -8.501 1.00 86.56 88 SER A N 1
ATOM 752 C CA . SER A 1 88 ? 7.507 4.186 -8.275 1.00 86.56 88 SER A CA 1
ATOM 753 C C . SER A 1 88 ? 8.375 2.972 -7.945 1.00 86.56 88 SER A C 1
ATOM 755 O O . SER A 1 88 ? 9.501 2.871 -8.438 1.00 86.56 88 SER A O 1
ATOM 757 N N . ILE A 1 89 ? 7.860 2.018 -7.169 1.00 83.75 89 ILE A N 1
ATOM 758 C CA . ILE A 1 89 ? 8.619 0.828 -6.770 1.00 83.75 89 ILE A CA 1
ATOM 759 C C . ILE A 1 89 ? 8.658 -0.199 -7.903 1.00 83.75 89 ILE A C 1
ATOM 761 O O . ILE A 1 89 ? 9.720 -0.751 -8.197 1.00 83.75 89 ILE A O 1
ATOM 765 N N . TYR A 1 90 ? 7.520 -0.464 -8.551 1.00 82.38 90 TYR A N 1
ATOM 766 C CA . TYR A 1 90 ? 7.400 -1.600 -9.467 1.00 82.38 90 TYR A CA 1
ATOM 767 C C . TYR A 1 90 ? 7.465 -1.206 -10.942 1.00 82.38 90 TYR A C 1
ATOM 769 O O . TYR A 1 90 ? 8.111 -1.912 -11.720 1.00 82.38 90 TYR A O 1
ATOM 777 N N . LEU A 1 91 ? 6.858 -0.087 -11.350 1.00 82.88 91 LEU A N 1
ATOM 778 C CA . LEU A 1 91 ? 6.844 0.309 -12.763 1.00 82.88 91 LEU A CA 1
ATOM 779 C C . LEU A 1 91 ? 8.115 1.059 -13.161 1.00 82.88 91 LEU A C 1
ATOM 781 O O . LEU A 1 91 ? 8.732 0.699 -14.164 1.00 82.88 91 LEU A O 1
ATOM 785 N N . ILE A 1 92 ? 8.566 2.040 -12.372 1.00 83.56 92 ILE A N 1
ATOM 786 C CA . ILE A 1 92 ? 9.793 2.793 -12.689 1.00 83.56 92 ILE A CA 1
ATOM 787 C C . ILE A 1 92 ? 11.011 1.869 -12.672 1.00 83.56 92 ILE A C 1
ATOM 789 O O . ILE A 1 92 ? 11.822 1.905 -13.597 1.00 83.56 92 ILE A O 1
ATOM 793 N N . PHE A 1 93 ? 11.134 0.996 -11.670 1.00 81.38 93 PHE A N 1
ATOM 794 C CA . PHE A 1 93 ? 12.245 0.047 -11.613 1.00 81.38 93 PHE A CA 1
ATOM 795 C C . PHE A 1 93 ? 12.266 -0.894 -12.827 1.00 81.38 93 PHE A C 1
ATOM 797 O O . PHE A 1 93 ? 13.324 -1.122 -13.424 1.00 81.38 93 PHE A O 1
ATOM 804 N N . LEU A 1 94 ? 11.098 -1.404 -13.238 1.00 85.12 94 LEU A N 1
ATOM 805 C CA . LEU A 1 94 ? 10.975 -2.232 -14.436 1.00 85.12 94 LEU A CA 1
ATOM 806 C C . LEU A 1 94 ? 11.365 -1.451 -15.696 1.00 85.12 94 LEU A C 1
ATOM 808 O O . LEU A 1 94 ? 12.148 -1.955 -16.501 1.00 85.12 94 LEU A O 1
ATOM 812 N N . LEU A 1 95 ? 10.882 -0.215 -15.847 1.00 84.00 95 LEU A N 1
ATOM 813 C CA . LEU A 1 95 ? 11.215 0.654 -16.976 1.00 84.00 95 LEU A CA 1
ATOM 814 C C . LEU A 1 95 ? 12.715 0.957 -17.037 1.00 84.00 95 LEU A C 1
ATOM 816 O O . LEU A 1 95 ? 13.311 0.808 -18.099 1.00 84.00 95 LEU A O 1
ATOM 820 N N . LEU A 1 96 ? 13.359 1.278 -15.914 1.00 85.25 96 LEU A N 1
ATOM 821 C CA . LEU A 1 96 ? 14.808 1.500 -15.855 1.00 85.25 96 LEU A CA 1
ATOM 822 C C . LEU A 1 96 ? 15.594 0.238 -16.222 1.00 85.25 96 LEU A C 1
ATOM 824 O O . LEU A 1 96 ? 16.574 0.308 -16.966 1.00 85.25 96 LEU A O 1
ATOM 828 N N . ARG A 1 97 ? 15.156 -0.936 -15.753 1.00 85.31 97 ARG A N 1
ATOM 829 C CA . ARG A 1 97 ? 15.778 -2.215 -16.119 1.00 85.31 97 ARG A CA 1
ATOM 830 C C . ARG A 1 97 ? 15.639 -2.499 -17.614 1.00 85.31 97 ARG A C 1
ATOM 832 O O . ARG A 1 97 ? 16.611 -2.924 -18.239 1.00 85.31 97 ARG A O 1
ATOM 839 N N . LEU A 1 98 ? 14.465 -2.241 -18.186 1.00 88.62 98 LEU A N 1
ATOM 840 C CA . LEU A 1 98 ? 14.212 -2.388 -19.619 1.00 88.62 98 LEU A CA 1
ATOM 841 C C . LEU A 1 98 ? 15.025 -1.383 -20.441 1.00 88.62 98 LEU A C 1
ATOM 843 O O . LEU A 1 98 ? 15.614 -1.771 -21.445 1.00 88.62 98 LEU A O 1
ATOM 847 N N . MET A 1 99 ? 15.131 -0.130 -19.997 1.00 91.00 99 MET A N 1
ATOM 848 C CA . MET A 1 99 ? 15.951 0.898 -20.645 1.00 91.00 99 MET A CA 1
ATOM 849 C C . MET A 1 99 ? 17.439 0.547 -20.607 1.00 91.00 99 MET A C 1
ATOM 851 O O . MET A 1 99 ? 18.116 0.682 -21.622 1.00 91.00 99 MET A O 1
ATOM 855 N N . ASN A 1 100 ? 17.941 0.033 -19.482 1.00 89.62 100 ASN A N 1
ATOM 856 C CA . ASN A 1 100 ? 19.322 -0.439 -19.371 1.00 89.62 100 ASN A CA 1
ATOM 857 C C . ASN A 1 100 ? 19.592 -1.629 -20.300 1.00 89.62 100 ASN A C 1
ATOM 859 O O . ASN A 1 100 ? 20.616 -1.653 -20.984 1.00 89.62 100 ASN A O 1
ATOM 863 N N . LEU A 1 101 ? 18.666 -2.593 -20.370 1.00 92.06 101 LEU A N 1
ATOM 864 C CA . LEU A 1 101 ? 18.760 -3.713 -21.308 1.00 92.06 101 LEU A CA 1
ATOM 865 C C . LEU A 1 101 ? 18.765 -3.207 -22.758 1.00 92.06 101 LEU A C 1
ATOM 867 O O . LEU A 1 101 ? 19.627 -3.596 -23.541 1.00 92.06 101 LEU A O 1
ATOM 871 N N . LEU A 1 102 ? 17.845 -2.305 -23.105 1.00 92.06 102 LEU A N 1
ATOM 872 C CA . LEU A 1 102 ? 17.729 -1.730 -24.443 1.00 92.06 102 LEU A CA 1
ATOM 873 C C . LEU A 1 102 ? 18.999 -0.963 -24.836 1.00 92.06 102 LEU A C 1
ATOM 875 O O . LEU A 1 102 ? 19.517 -1.156 -25.934 1.00 92.06 102 LEU A O 1
ATOM 879 N N . LEU A 1 103 ? 19.542 -0.147 -23.929 1.00 92.69 103 LEU A N 1
ATOM 880 C CA . LEU A 1 103 ? 20.786 0.587 -24.145 1.00 92.69 103 LEU A CA 1
ATOM 881 C C . LEU A 1 103 ? 21.960 -0.373 -24.366 1.00 92.69 103 LEU A C 1
ATOM 883 O O . LEU A 1 103 ? 22.753 -0.175 -25.289 1.00 92.69 103 LEU A O 1
ATOM 887 N N . HIS A 1 104 ? 22.041 -1.448 -23.575 1.00 89.06 104 HIS A N 1
ATOM 888 C CA . HIS A 1 104 ? 23.073 -2.461 -23.752 1.00 89.06 104 HIS A CA 1
ATOM 889 C C . HIS A 1 104 ? 22.941 -3.185 -25.100 1.00 89.06 104 HIS A C 1
ATOM 891 O O . HIS A 1 104 ? 23.953 -3.399 -25.769 1.00 89.06 104 HIS A O 1
ATOM 897 N N . LEU A 1 105 ? 21.722 -3.517 -25.534 1.00 91.88 105 LEU A N 1
ATOM 898 C CA . LEU A 1 105 ? 21.470 -4.150 -26.832 1.00 91.88 105 LEU A CA 1
ATOM 899 C C . LEU A 1 105 ? 21.850 -3.231 -27.999 1.00 91.88 105 LEU A C 1
ATOM 901 O O . LEU A 1 105 ? 22.497 -3.677 -28.946 1.00 91.88 105 LEU A O 1
ATOM 905 N N . ILE A 1 106 ? 21.509 -1.941 -27.920 1.00 92.12 106 ILE A N 1
ATOM 906 C CA . ILE A 1 106 ? 21.915 -0.937 -28.914 1.00 92.12 106 ILE A CA 1
ATOM 907 C C . ILE A 1 106 ? 23.442 -0.842 -28.972 1.00 92.12 106 ILE A C 1
ATOM 909 O O . ILE A 1 106 ? 24.021 -0.889 -30.059 1.00 92.12 106 ILE A O 1
ATOM 913 N N . PHE A 1 107 ? 24.103 -0.767 -27.815 1.00 92.62 107 PHE A N 1
ATOM 914 C CA . PHE A 1 107 ? 25.559 -0.705 -27.742 1.00 92.62 107 PHE A CA 1
ATOM 915 C C . PHE A 1 107 ? 26.222 -1.971 -28.294 1.00 92.62 107 PHE A C 1
ATOM 917 O O . PHE A 1 107 ? 27.179 -1.871 -29.056 1.00 92.62 107 PHE A O 1
ATOM 924 N N . LEU A 1 108 ? 25.697 -3.158 -27.974 1.00 88.75 108 LEU A N 1
ATOM 925 C CA . LEU A 1 108 ? 26.197 -4.429 -28.496 1.00 88.75 108 LEU A CA 1
ATOM 926 C C . LEU A 1 108 ? 26.066 -4.482 -30.023 1.00 88.75 108 LEU A C 1
ATOM 928 O O . LEU A 1 108 ? 27.026 -4.836 -30.703 1.00 88.75 108 LEU A O 1
ATOM 932 N N . ASN A 1 109 ? 24.925 -4.061 -30.572 1.00 87.88 109 ASN A N 1
ATOM 933 C CA . ASN A 1 109 ? 24.715 -3.985 -32.019 1.00 87.88 109 ASN A CA 1
ATOM 934 C C . ASN A 1 109 ? 25.679 -2.996 -32.693 1.00 87.88 109 ASN A C 1
ATOM 936 O O . ASN A 1 109 ? 26.259 -3.312 -33.734 1.00 87.88 109 ASN A O 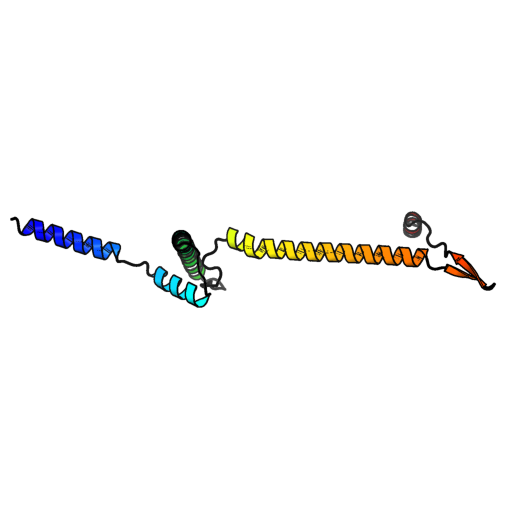1
ATOM 940 N N . LEU A 1 110 ? 25.900 -1.825 -32.087 1.00 88.75 110 LEU A N 1
ATOM 941 C CA . LEU A 1 110 ? 26.845 -0.827 -32.590 1.00 88.75 110 LEU A CA 1
ATOM 942 C C . LEU A 1 110 ? 28.291 -1.339 -32.530 1.00 88.75 110 LEU A C 1
ATOM 944 O O . LEU A 1 110 ? 29.047 -1.173 -33.488 1.00 88.75 110 LEU A O 1
ATOM 948 N N . LEU A 1 111 ? 28.663 -2.008 -31.436 1.00 87.25 111 LEU A N 1
ATOM 949 C CA . LEU A 1 111 ? 29.982 -2.600 -31.246 1.00 87.25 111 LEU A CA 1
ATOM 950 C C . LEU A 1 111 ? 30.229 -3.727 -32.251 1.00 87.25 111 LEU A C 1
ATOM 952 O O . LEU A 1 111 ? 31.283 -3.755 -32.879 1.00 87.25 111 LEU A O 1
ATOM 956 N N . ILE A 1 112 ? 29.253 -4.615 -32.461 1.00 81.69 112 ILE A N 1
ATOM 957 C CA . ILE A 1 112 ? 29.315 -5.672 -33.480 1.00 81.69 112 ILE A CA 1
ATOM 958 C C . ILE A 1 112 ? 29.463 -5.055 -34.876 1.00 81.69 112 ILE A C 1
ATOM 960 O O . ILE A 1 112 ? 30.297 -5.510 -35.659 1.00 81.69 112 ILE A O 1
ATOM 964 N N . GLY A 1 113 ? 28.708 -3.996 -35.183 1.00 82.12 113 GLY A N 1
ATOM 965 C CA . GLY A 1 113 ? 28.836 -3.252 -36.437 1.00 82.12 113 GLY A CA 1
ATOM 966 C C . GLY A 1 113 ? 30.240 -2.674 -36.630 1.00 82.12 113 GLY A C 1
ATOM 967 O O . GLY A 1 113 ? 30.857 -2.880 -37.675 1.00 82.12 113 GLY A O 1
ATOM 968 N N . HIS A 1 114 ? 30.787 -2.025 -35.602 1.00 78.62 114 HIS A N 1
ATOM 969 C CA . HIS A 1 114 ? 32.144 -1.481 -35.614 1.00 78.62 114 HIS A CA 1
ATOM 970 C C . HIS A 1 114 ? 33.212 -2.574 -35.782 1.00 78.62 114 HIS A C 1
ATOM 972 O O . HIS A 1 114 ? 34.098 -2.445 -36.626 1.00 78.62 114 HIS A O 1
ATOM 978 N N . GLN A 1 115 ? 33.100 -3.687 -35.049 1.00 76.25 115 GLN A N 1
ATOM 979 C CA . GLN A 1 115 ? 33.995 -4.840 -35.186 1.00 76.25 115 GLN A CA 1
ATOM 980 C C . GLN A 1 115 ? 33.937 -5.421 -36.602 1.00 76.25 115 GLN A C 1
ATOM 982 O O . GLN A 1 115 ? 34.975 -5.674 -37.207 1.00 76.25 115 GLN A O 1
ATOM 987 N N . LYS A 1 116 ? 32.742 -5.555 -37.187 1.00 79.56 116 LYS A N 1
ATOM 988 C CA . LYS A 1 116 ? 32.568 -6.035 -38.564 1.00 79.56 116 LYS A CA 1
ATOM 989 C C . LYS A 1 116 ? 33.221 -5.097 -39.586 1.00 79.56 116 LYS A C 1
ATOM 991 O O . LYS A 1 116 ? 33.850 -5.580 -40.523 1.00 79.56 116 LYS A O 1
ATOM 996 N N . LEU A 1 117 ? 33.134 -3.779 -39.391 1.00 68.62 117 LEU A N 1
ATOM 997 C CA . LEU A 1 117 ? 33.816 -2.790 -40.236 1.00 68.62 117 LEU A CA 1
ATOM 998 C C . LEU A 1 117 ? 35.344 -2.850 -40.098 1.00 68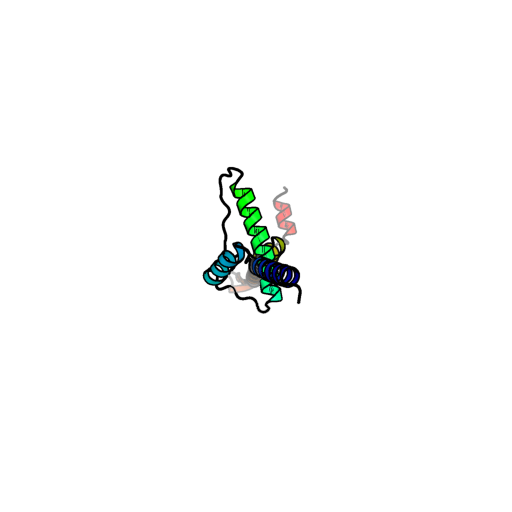.62 117 LEU A C 1
ATOM 1000 O O . LEU A 1 117 ? 36.044 -2.745 -41.105 1.00 68.62 117 LEU A O 1
ATOM 1004 N N . ILE A 1 118 ? 35.870 -3.063 -38.886 1.00 70.56 118 ILE A N 1
ATOM 1005 C CA . ILE A 1 118 ? 37.309 -3.279 -38.671 1.00 70.56 118 ILE A CA 1
ATOM 1006 C C . ILE A 1 118 ? 37.767 -4.539 -39.403 1.00 70.56 118 ILE A C 1
ATOM 1008 O O . ILE A 1 118 ? 38.736 -4.471 -40.149 1.00 70.56 118 ILE A O 1
ATOM 1012 N N . GLN A 1 119 ? 37.045 -5.653 -39.256 1.00 70.94 119 GLN A N 1
ATOM 1013 C CA . GLN A 1 119 ? 37.364 -6.916 -39.931 1.00 70.94 119 GLN A CA 1
ATOM 1014 C C . GLN A 1 119 ? 37.339 -6.778 -41.461 1.00 70.94 119 GLN A C 1
ATOM 1016 O O . GLN A 1 119 ? 38.173 -7.360 -42.147 1.00 70.94 119 GLN A O 1
ATOM 1021 N N . LEU A 1 1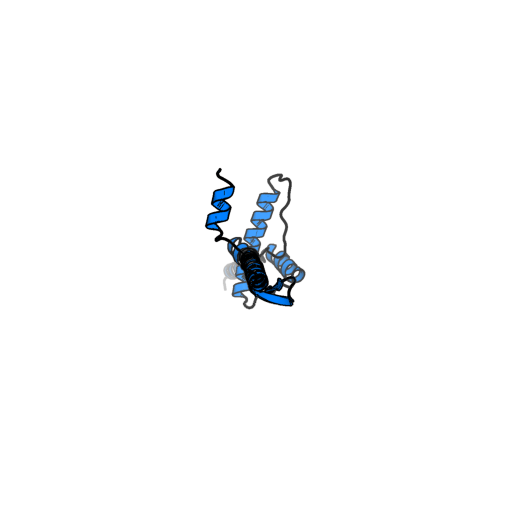20 ? 36.414 -5.983 -42.012 1.00 63.06 120 LEU A N 1
ATOM 1022 C CA . LEU A 1 120 ? 36.381 -5.678 -43.446 1.00 63.06 120 LEU A CA 1
ATOM 1023 C C . LEU A 1 120 ? 37.584 -4.831 -43.891 1.00 63.06 120 LEU A C 1
ATOM 1025 O O . LEU A 1 120 ? 38.112 -5.074 -44.970 1.00 63.06 120 LEU A O 1
ATOM 1029 N N . ARG A 1 121 ? 38.044 -3.887 -43.058 1.00 58.69 121 ARG A N 1
ATOM 1030 C CA . ARG A 1 121 ? 39.231 -3.052 -43.322 1.00 58.69 121 ARG A CA 1
ATOM 1031 C C . ARG A 1 121 ? 40.542 -3.838 -43.213 1.00 58.69 121 ARG A C 1
ATOM 1033 O O . ARG A 1 121 ? 41.489 -3.537 -43.931 1.00 58.69 121 ARG A O 1
ATOM 1040 N N . THR A 1 122 ? 40.625 -4.796 -42.291 1.00 59.47 122 THR A N 1
ATOM 1041 C CA . THR A 1 122 ? 41.846 -5.576 -42.032 1.00 59.47 122 THR A CA 1
ATOM 1042 C C . THR A 1 122 ? 41.961 -6.827 -42.895 1.00 59.47 122 THR A C 1
ATOM 1044 O O . THR A 1 122 ? 43.029 -7.437 -42.929 1.00 59.47 122 THR A O 1
ATOM 1047 N N . LYS A 1 123 ? 40.900 -7.227 -43.606 1.00 63.94 123 LYS A N 1
ATOM 1048 C CA . LYS A 1 123 ? 40.962 -8.340 -44.553 1.00 63.94 123 LYS A CA 1
ATOM 1049 C C . LYS A 1 123 ? 41.869 -7.945 -45.721 1.00 63.94 123 LYS A C 1
ATOM 1051 O O . LYS A 1 123 ? 41.590 -7.006 -46.454 1.00 63.94 123 LYS A O 1
ATOM 1056 N N . VAL A 1 124 ? 42.976 -8.653 -45.879 1.00 62.41 124 VAL A N 1
ATOM 1057 C CA . VAL A 1 124 ? 43.923 -8.486 -46.987 1.00 62.41 124 VAL A CA 1
ATOM 1058 C C . VAL A 1 124 ? 43.546 -9.490 -48.080 1.00 62.41 124 VAL A C 1
ATOM 1060 O O . VAL A 1 124 ? 43.252 -10.647 -47.777 1.00 62.41 124 VAL A O 1
ATOM 1063 N N . HIS A 1 125 ? 43.514 -9.055 -49.339 1.00 57.53 125 HIS A N 1
ATOM 1064 C CA . HIS A 1 125 ? 43.391 -9.941 -50.496 1.00 57.53 125 HIS A CA 1
ATOM 1065 C C . HIS A 1 125 ? 44.787 -10.322 -50.980 1.00 57.53 125 HIS A C 1
ATOM 1067 O O . HIS A 1 125 ? 45.622 -9.447 -51.193 1.00 57.53 125 HIS A O 1
ATOM 1073 N N . VAL A 1 126 ? 45.042 -11.619 -51.138 1.00 58.25 126 VAL A N 1
ATOM 1074 C CA . VAL A 1 126 ? 46.289 -12.117 -51.726 1.00 58.25 126 VAL A CA 1
ATOM 1075 C C . VAL A 1 126 ? 46.026 -12.360 -53.206 1.00 58.25 126 VAL A C 1
ATOM 1077 O O . VAL A 1 126 ? 45.131 -13.136 -53.545 1.00 58.25 126 VAL A O 1
ATOM 1080 N N . ASP A 1 127 ? 46.752 -11.654 -54.071 1.00 61.94 127 ASP A N 1
ATOM 1081 C CA . ASP A 1 127 ? 46.603 -11.795 -55.520 1.00 61.94 127 ASP A CA 1
ATOM 1082 C C . ASP A 1 127 ? 47.174 -13.133 -56.038 1.00 61.94 127 ASP A C 1
ATOM 1084 O O . ASP A 1 127 ? 47.835 -13.882 -55.315 1.00 61.94 127 ASP A O 1
ATOM 1088 N N . GLN A 1 128 ? 46.922 -13.462 -57.311 1.00 51.94 128 GLN A N 1
ATOM 1089 C CA . GLN A 1 128 ? 47.404 -14.710 -57.930 1.00 51.94 128 GLN A CA 1
ATOM 1090 C C . GLN A 1 128 ? 48.941 -14.808 -58.020 1.00 51.94 128 GLN A C 1
ATOM 1092 O O . GLN A 1 128 ? 49.461 -15.878 -58.328 1.00 51.94 128 GLN A O 1
ATOM 1097 N N . ALA A 1 129 ? 49.664 -13.721 -57.730 1.00 58.59 129 ALA A N 1
ATOM 1098 C CA . ALA A 1 129 ? 51.121 -13.673 -57.644 1.00 58.59 129 ALA A CA 1
ATOM 1099 C C . ALA A 1 129 ? 51.642 -13.799 -56.195 1.00 58.59 129 ALA A C 1
ATOM 1101 O O . ALA A 1 129 ? 52.852 -13.746 -55.981 1.00 58.59 129 ALA A O 1
ATOM 1102 N N . GLY A 1 130 ? 50.757 -13.989 -55.206 1.00 55.00 130 GLY A N 1
ATOM 1103 C CA . GLY A 1 130 ? 51.109 -14.197 -53.800 1.00 55.00 130 GLY A CA 1
ATOM 1104 C C . GLY A 1 130 ? 51.341 -12.915 -52.993 1.00 55.00 130 GLY A C 1
ATOM 1105 O O . GLY A 1 130 ? 51.807 -13.000 -51.856 1.00 55.00 130 GLY A O 1
ATOM 1106 N N . HIS A 1 131 ? 51.019 -11.735 -53.533 1.00 57.91 131 HIS A N 1
ATOM 1107 C CA . HIS A 1 131 ? 51.213 -10.464 -52.838 1.00 57.91 131 HIS A CA 1
ATOM 1108 C C . HIS A 1 131 ? 49.971 -10.072 -52.036 1.00 57.91 131 HIS A C 1
ATOM 1110 O O . HIS A 1 131 ? 48.848 -10.036 -52.536 1.00 57.91 131 HIS A O 1
ATOM 1116 N N . SER A 1 132 ? 50.201 -9.734 -50.772 1.00 56.03 132 SER A N 1
ATOM 1117 C CA . SER A 1 132 ? 49.200 -9.224 -49.840 1.00 56.03 132 SER A CA 1
ATOM 1118 C C . SER A 1 132 ? 48.854 -7.765 -50.151 1.00 56.03 132 SER A C 1
ATOM 1120 O O . SER A 1 132 ? 49.653 -6.873 -49.870 1.00 56.03 132 SER A O 1
ATOM 1122 N N . GLN A 1 133 ? 47.657 -7.502 -50.678 1.00 55.66 133 GLN A N 1
ATOM 1123 C CA . GLN A 1 133 ? 47.121 -6.150 -50.860 1.00 55.66 133 GLN A CA 1
ATOM 1124 C C . GLN A 1 133 ? 45.979 -5.892 -49.863 1.00 55.66 133 GLN A C 1
ATOM 1126 O O . GLN A 1 133 ? 45.091 -6.739 -49.719 1.00 55.66 133 GLN A O 1
ATOM 1131 N N . PRO A 1 134 ? 45.950 -4.751 -49.145 1.00 57.28 134 PRO A N 1
ATOM 1132 C CA . PRO A 1 134 ? 44.800 -4.409 -48.312 1.00 57.28 134 PRO A CA 1
ATOM 1133 C C . PRO A 1 134 ? 43.554 -4.370 -49.200 1.00 57.28 134 PRO A C 1
ATOM 1135 O O . PRO A 1 134 ? 43.559 -3.711 -50.240 1.00 57.28 134 PRO A O 1
ATOM 1138 N N . LEU A 1 135 ? 42.499 -5.102 -48.827 1.00 56.12 135 LEU A N 1
ATOM 1139 C CA . LEU A 1 135 ? 41.259 -5.116 -49.591 1.00 56.12 135 LEU A CA 1
ATOM 1140 C C . LEU A 1 135 ? 40.626 -3.724 -49.463 1.00 56.12 135 LEU A C 1
ATOM 1142 O O . LEU A 1 135 ? 39.960 -3.408 -48.480 1.00 56.12 135 LEU A O 1
ATOM 1146 N N . VAL A 1 136 ? 40.878 -2.854 -50.439 1.00 58.28 136 VAL A N 1
ATOM 1147 C CA . VAL A 1 136 ? 40.223 -1.550 -50.538 1.00 58.28 136 VAL A CA 1
ATOM 1148 C C . VAL A 1 136 ? 38.739 -1.803 -50.819 1.00 58.28 136 VAL A C 1
ATOM 1150 O O . VAL A 1 136 ? 38.323 -1.982 -51.956 1.00 58.28 136 VAL A O 1
ATOM 1153 N N . LEU A 1 137 ? 37.926 -1.864 -49.771 1.00 54.12 137 LEU A N 1
ATOM 1154 C CA . LEU A 1 137 ? 36.466 -1.935 -49.839 1.00 54.12 137 LEU A CA 1
ATOM 1155 C C . LEU A 1 137 ? 35.969 -0.952 -48.769 1.00 54.12 137 LEU A C 1
ATOM 1157 O O . LEU A 1 137 ? 36.251 -1.121 -47.590 1.00 54.12 137 LEU A O 1
ATOM 1161 N N . LEU A 1 138 ? 35.310 0.161 -49.086 1.00 48.41 138 LEU A N 1
ATOM 1162 C CA . LEU A 1 138 ? 34.145 0.324 -49.950 1.00 48.41 138 LEU A CA 1
ATOM 1163 C C . LEU A 1 138 ? 34.127 1.753 -50.517 1.00 48.41 138 LEU A C 1
ATOM 1165 O O . LEU A 1 138 ? 34.584 2.685 -49.849 1.00 48.41 138 LEU A O 1
ATOM 1169 N N . LYS A 1 139 ? 33.527 1.955 -51.700 1.00 55.34 139 LYS A N 1
ATOM 1170 C CA . LYS A 1 139 ? 33.081 3.298 -52.101 1.00 55.34 139 LYS A CA 1
ATOM 1171 C C . LYS A 1 139 ? 32.290 3.918 -50.921 1.00 55.34 139 LYS A C 1
ATOM 1173 O O . LYS A 1 139 ? 31.586 3.180 -50.225 1.00 55.34 139 LYS A O 1
ATOM 1178 N N . PRO A 1 140 ? 32.390 5.233 -50.654 1.00 60.09 140 PRO A N 1
ATOM 1179 C CA . PRO A 1 140 ? 31.703 5.846 -49.515 1.00 60.09 140 PRO A CA 1
ATOM 1180 C C . PRO A 1 140 ? 30.203 5.521 -49.555 1.00 60.09 140 PRO A C 1
ATOM 1182 O O . PRO A 1 140 ? 29.630 5.460 -50.637 1.00 60.09 140 PRO A O 1
ATOM 1185 N N . PHE A 1 141 ? 29.543 5.316 -48.411 1.00 53.28 141 PHE A N 1
ATOM 1186 C CA . PHE A 1 141 ? 28.112 4.947 -48.360 1.00 53.28 141 PHE A CA 1
ATOM 1187 C C . PHE A 1 141 ? 27.212 5.911 -49.165 1.00 53.28 141 PHE A C 1
ATOM 1189 O O . PHE A 1 141 ? 26.224 5.504 -49.771 1.00 53.28 141 PHE A O 1
ATOM 1196 N N . SER A 1 142 ? 27.630 7.177 -49.279 1.00 54.59 142 SER A N 1
ATOM 1197 C CA . SER A 1 142 ? 27.026 8.204 -50.140 1.00 54.59 142 SER A CA 1
ATOM 1198 C C . SER A 1 142 ? 26.991 7.861 -51.637 1.00 54.59 142 SER A C 1
ATOM 1200 O O . SER A 1 142 ? 26.194 8.427 -52.381 1.00 54.59 142 SER A O 1
ATOM 1202 N N . SER A 1 143 ? 27.844 6.949 -52.096 1.00 56.72 143 SER A N 1
ATOM 1203 C CA . SER A 1 143 ? 27.870 6.449 -53.473 1.00 56.72 143 SER A CA 1
ATOM 1204 C C . SER A 1 143 ? 26.922 5.269 -53.703 1.00 56.72 143 SER A C 1
ATOM 1206 O O . SER A 1 143 ? 26.391 5.152 -54.800 1.00 56.72 143 SER A O 1
ATOM 1208 N N . LEU A 1 144 ? 26.637 4.457 -52.676 1.00 49.41 144 LEU A N 1
ATOM 1209 C CA . LEU A 1 144 ? 25.670 3.353 -52.759 1.00 49.41 144 LEU A CA 1
ATOM 1210 C C . LEU A 1 144 ? 24.225 3.870 -52.787 1.00 49.41 144 LEU A C 1
ATOM 1212 O O . LEU A 1 144 ? 23.399 3.351 -53.527 1.00 49.41 144 LEU A O 1
ATOM 1216 N N . LEU A 1 145 ? 23.932 4.957 -52.062 1.00 54.56 145 LEU A N 1
ATOM 1217 C CA . LEU A 1 145 ? 22.629 5.634 -52.137 1.00 54.56 145 LEU A CA 1
ATOM 1218 C C . LEU A 1 145 ? 22.344 6.249 -53.518 1.00 54.56 145 LEU A C 1
ATOM 1220 O O . LEU A 1 145 ? 21.190 6.485 -53.853 1.00 54.56 145 LEU A O 1
ATOM 1224 N N . ARG A 1 146 ? 23.377 6.505 -54.328 1.00 54.91 146 ARG A N 1
ATOM 1225 C CA . ARG A 1 146 ? 23.236 7.116 -55.657 1.00 54.91 146 ARG A CA 1
ATOM 1226 C C . ARG A 1 146 ? 22.894 6.100 -56.752 1.00 54.91 146 ARG A C 1
ATOM 1228 O O . ARG A 1 146 ? 22.310 6.488 -57.752 1.00 54.91 146 ARG A O 1
ATOM 1235 N N . GLU A 1 147 ? 23.217 4.822 -56.555 1.00 51.62 147 GLU A N 1
ATOM 1236 C CA . GLU A 1 147 ? 22.905 3.741 -57.507 1.00 51.62 147 GLU A CA 1
ATOM 1237 C C . GLU A 1 147 ? 21.473 3.185 -57.341 1.00 51.62 147 GLU A C 1
ATOM 1239 O O . GLU A 1 147 ? 21.001 2.475 -58.218 1.00 51.62 147 GLU A O 1
ATOM 1244 N N . HIS A 1 148 ? 20.754 3.520 -56.260 1.00 46.53 148 HIS A N 1
ATOM 1245 C CA . HIS A 1 148 ? 19.367 3.071 -56.025 1.00 46.53 148 HIS A CA 1
ATOM 1246 C C . HIS A 1 148 ? 18.284 4.130 -56.307 1.00 46.53 148 HIS A C 1
ATOM 1248 O O . HIS A 1 148 ? 17.099 3.833 -56.184 1.00 46.53 148 HIS A O 1
ATOM 1254 N N . ILE A 1 149 ? 18.676 5.354 -56.677 1.00 51.28 149 ILE A N 1
ATOM 1255 C CA . ILE A 1 149 ? 17.770 6.471 -57.025 1.00 51.28 149 ILE A CA 1
ATOM 1256 C C . ILE A 1 149 ? 17.946 6.853 -58.517 1.00 51.28 149 ILE A C 1
ATOM 1258 O O . ILE A 1 149 ? 17.697 7.982 -58.927 1.00 51.28 149 ILE A O 1
ATOM 1262 N N . SER A 1 150 ? 18.402 5.914 -59.346 1.00 43.16 150 SER A N 1
ATOM 1263 C CA . SER A 1 150 ? 18.479 6.020 -60.809 1.00 43.16 150 SER A CA 1
ATOM 1264 C C . SER A 1 150 ? 17.888 4.768 -61.431 1.00 43.16 150 SER A C 1
ATOM 1266 O O . SER A 1 150 ? 17.471 4.891 -62.602 1.00 43.16 150 SER A O 1
#

Organism: Paramecium octaurelia (NCBI:txid43137)

Sequence (150 aa):
MNKPLIALLTTVLHATTSYLGQEDPLRTLYQEWKQKYETRYTSQFEDEYRFEIFKQNYNYYQEVNSRQSNYTLGINQFATLTDEEFESIYLIFLLLRLMNLLLHLIFLNLLIGHQKLIQLRTKVHVDQAGHSQPLVLLKPFSSLLREHIS

InterPro domains:
  IPR013201 Cathepsin propeptide inhibitor domain (I29) [PF08246] (30-86)
  IPR013201 Cathepsin propeptide inhibitor domain (I29) [SM00848] (30-86)

Secondary structure (DSSP, 8-state):
--HHHHHHHHHHHHHHHHHHT---HHHHHHHHHHHHTT---SSHHHHHHHHHHHHHHHHHHHHHHHT--SS-----TTTT--HHHHIIIIIHHHHHHHHHHHHHHHHHHHHHHHHHHHHHHHPEEEPTTS-EEE------HHHHHHHS--